Protein AF-A0A2I1YZ61-F1 (afdb_monomer)

Structure (mmCIF, N/CA/C/O backbone):
data_AF-A0A2I1YZ61-F1
#
_entry.id   AF-A0A2I1YZ61-F1
#
loop_
_atom_site.group_PDB
_atom_site.id
_atom_site.type_symbol
_atom_site.label_atom_id
_atom_site.label_alt_id
_atom_site.label_comp_id
_atom_site.label_asym_id
_atom_site.label_entity_id
_atom_site.label_seq_id
_atom_site.pdbx_PDB_ins_code
_atom_site.Cartn_x
_atom_site.Cartn_y
_atom_site.Cartn_z
_atom_site.occupancy
_atom_site.B_iso_or_equiv
_atom_site.auth_seq_id
_atom_site.auth_comp_id
_atom_site.auth_asym_id
_atom_site.auth_atom_id
_atom_site.pdbx_PDB_model_num
ATOM 1 N N . MET A 1 1 ? -13.707 -15.745 -10.674 1.00 36.81 1 MET A N 1
ATOM 2 C CA . MET A 1 1 ? -13.174 -14.364 -10.614 1.00 36.81 1 MET A CA 1
ATOM 3 C C . MET A 1 1 ? -12.649 -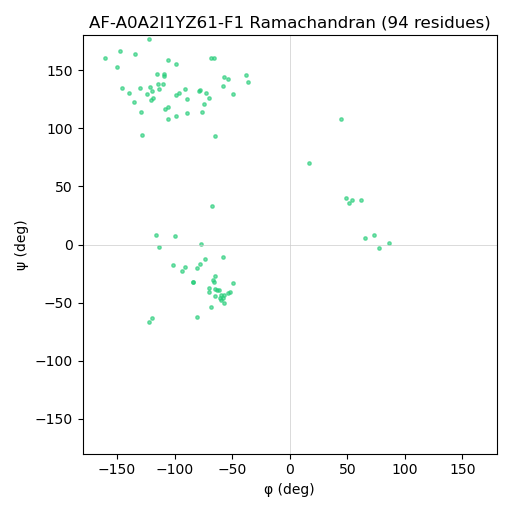14.144 -9.202 1.00 36.81 1 MET A C 1
ATOM 5 O O . MET A 1 1 ? -13.437 -14.191 -8.273 1.00 36.81 1 MET A O 1
ATOM 9 N N . GLY A 1 2 ? -11.322 -14.086 -9.044 1.00 36.69 2 GLY A N 1
ATOM 10 C CA . GLY A 1 2 ? -10.636 -14.290 -7.764 1.00 36.69 2 GLY A CA 1
ATOM 11 C C . GLY A 1 2 ? -10.786 -13.138 -6.774 1.00 36.69 2 GLY A C 1
ATOM 12 O O . GLY A 1 2 ? -10.556 -11.978 -7.120 1.00 36.69 2 GLY A O 1
ATOM 13 N N . TYR A 1 3 ? -11.167 -13.492 -5.550 1.00 38.34 3 TYR A N 1
ATOM 14 C CA . TYR A 1 3 ? -11.028 -12.664 -4.359 1.00 38.34 3 TYR A CA 1
ATOM 15 C C . TYR A 1 3 ? -9.556 -12.289 -4.175 1.00 38.34 3 TYR A C 1
ATOM 17 O O . TYR A 1 3 ? -8.670 -13.094 -4.463 1.00 38.34 3 TYR A O 1
ATOM 25 N N . THR A 1 4 ? -9.286 -11.074 -3.704 1.00 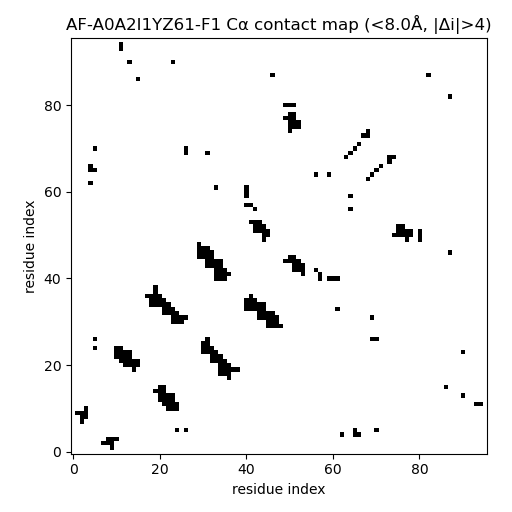57.44 4 THR A N 1
ATOM 26 C CA . THR A 1 4 ? -7.924 -10.722 -3.288 1.00 57.44 4 THR A CA 1
ATOM 27 C C . THR A 1 4 ? -7.527 -11.535 -2.075 1.00 57.44 4 THR A C 1
ATOM 29 O O . THR A 1 4 ? -8.373 -12.020 -1.322 1.00 57.44 4 THR A O 1
ATOM 32 N N . GLU A 1 5 ? -6.227 -11.623 -1.832 1.00 54.22 5 GLU A N 1
ATOM 33 C CA . GLU A 1 5 ? -5.671 -12.269 -0.647 1.00 54.22 5 GLU A CA 1
ATOM 34 C C . GLU A 1 5 ? -6.168 -11.642 0.674 1.00 54.22 5 GLU A C 1
ATOM 36 O O . GLU A 1 5 ? -6.003 -12.261 1.723 1.00 54.22 5 GLU A O 1
ATOM 41 N N . LEU A 1 6 ? -6.842 -10.481 0.633 1.00 60.47 6 LEU A N 1
ATOM 42 C CA . LEU A 1 6 ? -7.505 -9.794 1.753 1.00 60.47 6 LEU A CA 1
ATOM 43 C C . LEU A 1 6 ? -9.033 -10.001 1.833 1.00 60.47 6 LEU A C 1
ATOM 45 O O . LEU A 1 6 ? -9.698 -9.356 2.638 1.00 60.47 6 LEU A O 1
ATOM 49 N N . GLY A 1 7 ? -9.624 -10.878 1.019 1.00 54.28 7 GLY A N 1
ATOM 50 C CA . GLY A 1 7 ? -11.051 -11.220 1.119 1.00 54.28 7 GLY A CA 1
ATOM 51 C C . GLY A 1 7 ? -12.031 -10.140 0.630 1.00 54.28 7 GLY A C 1
ATOM 52 O O . GLY A 1 7 ? -13.239 -10.303 0.793 1.00 54.28 7 GLY A O 1
ATOM 53 N N . ARG A 1 8 ? -11.553 -9.056 -0.001 1.00 55.62 8 ARG A N 1
ATOM 54 C CA . ARG A 1 8 ? -12.378 -8.005 -0.641 1.00 55.62 8 ARG A CA 1
ATOM 55 C C . ARG A 1 8 ? -12.048 -7.826 -2.132 1.00 55.62 8 ARG A C 1
ATOM 57 O O . ARG A 1 8 ? -11.185 -8.533 -2.660 1.00 55.62 8 ARG A O 1
ATOM 64 N N . LYS A 1 9 ? -12.794 -6.929 -2.811 1.00 56.62 9 LYS A N 1
ATOM 65 C CA . LYS A 1 9 ? -12.613 -6.492 -4.218 1.00 56.62 9 LYS A CA 1
ATOM 66 C C . LYS A 1 9 ? -11.122 -6.374 -4.575 1.00 56.62 9 LYS A C 1
ATOM 68 O O . LYS A 1 9 ? -10.318 -6.034 -3.714 1.00 56.62 9 LYS A O 1
ATOM 73 N N . ARG A 1 10 ? -10.788 -6.684 -5.837 1.00 67.31 10 ARG A N 1
ATOM 74 C CA . ARG A 1 10 ? -9.445 -6.547 -6.446 1.00 67.31 10 ARG A CA 1
ATOM 75 C C . ARG A 1 10 ? -8.718 -5.299 -5.922 1.00 67.31 10 ARG A C 1
ATOM 77 O O . ARG A 1 10 ? -9.407 -4.288 -5.772 1.00 67.31 10 ARG A O 1
ATOM 84 N N . PRO A 1 11 ? -7.393 -5.345 -5.649 1.00 74.19 11 PRO A N 1
ATOM 85 C CA . PRO A 1 11 ? -6.679 -4.125 -5.302 1.00 74.19 11 PRO A CA 1
ATOM 86 C C . PRO A 1 11 ? -6.929 -3.082 -6.381 1.00 74.19 11 PRO A C 1
ATOM 88 O O . PRO A 1 11 ? -7.025 -3.418 -7.566 1.00 74.19 11 PRO A O 1
ATOM 91 N N . ILE A 1 12 ? -7.055 -1.831 -5.960 1.00 82.19 12 ILE A N 1
ATOM 92 C CA . ILE A 1 12 ? -7.119 -0.720 -6.899 1.00 82.19 12 ILE A CA 1
ATOM 93 C C . ILE A 1 12 ? -5.698 -0.523 -7.414 1.00 82.19 12 ILE A C 1
ATOM 95 O O . ILE A 1 12 ? -4.780 -0.311 -6.626 1.00 82.19 12 ILE A O 1
ATOM 99 N N . GLU A 1 13 ? -5.514 -0.632 -8.723 1.00 87.00 13 GLU A N 1
ATOM 100 C CA . GLU A 1 13 ? -4.238 -0.330 -9.359 1.00 87.00 13 GLU A CA 1
ATOM 101 C C . GLU A 1 13 ? -4.211 1.153 -9.741 1.00 87.00 13 GLU A C 1
ATOM 103 O O . GLU A 1 13 ? -5.115 1.635 -10.425 1.00 87.00 13 GLU A O 1
ATOM 108 N N . LEU A 1 14 ? -3.189 1.878 -9.288 1.00 84.19 14 LEU A N 1
ATOM 109 C CA . LEU A 1 14 ? -2.957 3.280 -9.634 1.00 84.19 14 LEU A CA 1
ATOM 110 C C . LEU A 1 14 ? -1.612 3.426 -10.328 1.00 84.19 14 LEU A C 1
ATOM 112 O O . LEU A 1 14 ? -0.607 2.947 -9.817 1.00 84.19 14 LEU A O 1
ATOM 116 N N . GLN A 1 15 ? -1.584 4.138 -11.448 1.00 81.69 15 GLN A N 1
ATOM 117 C CA . GLN A 1 15 ? -0.345 4.535 -12.117 1.00 81.69 15 GLN A CA 1
ATOM 118 C C . GLN A 1 15 ? 0.032 5.956 -11.689 1.00 81.69 15 GLN A C 1
ATOM 120 O O . GLN A 1 15 ? -0.810 6.866 -11.723 1.00 81.69 15 GLN A O 1
ATOM 125 N N . ILE A 1 16 ? 1.285 6.148 -11.277 1.00 78.00 16 ILE A N 1
ATOM 126 C CA . ILE A 1 16 ? 1.824 7.455 -10.885 1.00 78.00 16 ILE A CA 1
ATOM 127 C C . ILE A 1 16 ? 3.207 7.669 -11.509 1.00 78.00 16 ILE A C 1
ATOM 129 O O . ILE A 1 16 ? 3.851 6.717 -11.918 1.00 78.00 16 ILE A O 1
ATOM 133 N N . ASP A 1 17 ? 3.701 8.904 -11.535 1.00 77.88 17 ASP A N 1
ATOM 134 C CA . ASP A 1 17 ? 4.940 9.226 -12.263 1.00 77.88 17 ASP A CA 1
ATOM 135 C C . ASP A 1 17 ? 6.199 8.549 -11.688 1.00 77.88 17 ASP A C 1
ATOM 137 O O . ASP A 1 17 ? 7.163 8.309 -12.409 1.00 77.88 17 ASP A O 1
ATOM 141 N N . TYR A 1 18 ? 6.206 8.241 -10.385 1.00 77.75 18 TYR A N 1
ATOM 142 C CA . TYR A 1 18 ? 7.373 7.680 -9.690 1.00 77.75 18 TYR A CA 1
ATOM 143 C C . TYR A 1 18 ? 7.385 6.140 -9.610 1.00 77.75 18 TYR A C 1
ATOM 145 O O . TYR A 1 18 ? 8.449 5.541 -9.446 1.00 77.75 18 TYR A O 1
ATOM 153 N N . TYR A 1 19 ? 6.218 5.501 -9.724 1.00 84.56 19 TYR A N 1
ATOM 154 C CA . TYR A 1 19 ? 6.039 4.050 -9.617 1.00 84.56 19 TYR A CA 1
ATOM 155 C C . TYR A 1 19 ? 5.232 3.549 -10.807 1.00 84.56 19 TYR A C 1
ATOM 157 O O . TYR A 1 19 ? 4.168 4.099 -11.088 1.00 84.56 19 TYR A O 1
ATOM 165 N N . ASP A 1 20 ? 5.668 2.448 -11.422 1.00 88.00 20 ASP A N 1
ATOM 166 C CA . ASP A 1 20 ? 4.949 1.810 -12.534 1.00 88.00 20 ASP A CA 1
ATOM 167 C C . ASP A 1 20 ? 3.484 1.564 -12.165 1.00 88.00 20 ASP A C 1
ATOM 169 O O . ASP A 1 20 ? 2.573 1.765 -12.971 1.00 88.00 20 ASP A O 1
ATOM 173 N N . LYS A 1 21 ? 3.265 1.135 -10.915 1.00 89.44 21 LYS A N 1
ATOM 174 C CA . LYS A 1 21 ? 1.945 1.042 -10.305 1.00 89.44 21 LYS A CA 1
ATOM 175 C C . LYS A 1 21 ? 1.994 0.981 -8.786 1.00 89.44 21 LYS A C 1
ATOM 177 O O . LYS A 1 21 ? 2.979 0.559 -8.187 1.00 89.44 21 LYS A O 1
ATOM 182 N N . ILE A 1 22 ? 0.866 1.299 -8.169 1.00 89.56 22 ILE A N 1
ATOM 183 C CA . ILE A 1 22 ? 0.578 1.058 -6.761 1.00 89.56 22 ILE A CA 1
ATOM 184 C C . ILE A 1 22 ? -0.651 0.160 -6.685 1.00 89.56 22 ILE A C 1
ATOM 186 O O . ILE A 1 22 ? -1.706 0.502 -7.219 1.00 89.56 22 ILE A O 1
ATOM 190 N N . LEU A 1 23 ? -0.527 -0.977 -6.004 1.00 90.19 23 LEU A N 1
ATOM 191 C CA . LEU A 1 23 ? -1.668 -1.798 -5.618 1.00 90.19 23 LEU A CA 1
ATOM 192 C C . LEU A 1 23 ? -2.168 -1.341 -4.256 1.00 90.19 23 LEU A C 1
ATOM 194 O O . LEU A 1 23 ? -1.482 -1.496 -3.245 1.00 90.19 23 LEU A O 1
ATOM 198 N N . VAL A 1 24 ? -3.370 -0.786 -4.239 1.00 87.44 24 VAL A N 1
ATOM 199 C CA . VAL A 1 24 ? -3.972 -0.213 -3.046 1.00 87.44 24 VAL A CA 1
ATOM 200 C C . VAL A 1 24 ? -4.947 -1.198 -2.418 1.00 87.44 24 VAL A C 1
ATOM 202 O O . VAL A 1 24 ? -5.854 -1.726 -3.070 1.00 87.44 24 VAL A O 1
ATOM 205 N N . TYR A 1 25 ? -4.757 -1.421 -1.124 1.00 85.56 25 TYR A N 1
ATOM 206 C CA . TYR A 1 25 ? -5.512 -2.342 -0.295 1.00 85.56 25 TYR A CA 1
ATOM 207 C C . TYR A 1 25 ? -6.156 -1.596 0.867 1.00 85.56 25 TYR A C 1
ATOM 209 O O . TYR A 1 25 ? -5.503 -0.813 1.551 1.00 85.56 25 TYR A O 1
ATOM 217 N N . GLN A 1 26 ? -7.424 -1.896 1.139 1.00 84.88 26 GLN A N 1
ATOM 218 C CA . GLN A 1 26 ? -8.094 -1.445 2.352 1.00 84.88 26 GLN A CA 1
ATOM 219 C C . GLN A 1 26 ? -8.289 -2.636 3.291 1.00 84.88 26 GLN A C 1
ATOM 221 O O . GLN A 1 26 ? -9.010 -3.581 2.959 1.00 84.88 26 GLN A O 1
ATOM 226 N N . HIS A 1 27 ? -7.667 -2.588 4.467 1.00 85.06 27 HIS A N 1
ATOM 227 C CA . HIS A 1 27 ? -7.743 -3.654 5.468 1.00 85.06 27 HIS A CA 1
ATOM 228 C C . HIS A 1 27 ? -7.982 -3.064 6.852 1.00 85.06 27 HIS A C 1
ATOM 230 O O . HIS A 1 27 ? -7.219 -2.220 7.303 1.00 85.06 27 HIS A O 1
ATOM 236 N N . GLN A 1 28 ? -9.067 -3.487 7.509 1.00 84.94 28 GLN A N 1
ATOM 237 C CA . GLN A 1 28 ? -9.435 -3.067 8.873 1.00 84.94 28 GLN A CA 1
ATOM 238 C C . GLN A 1 28 ? -9.396 -1.542 9.119 1.00 84.94 28 GLN A C 1
ATOM 240 O O . GLN A 1 28 ? -9.004 -1.079 10.182 1.00 84.94 28 GLN A O 1
ATOM 245 N N . GLY A 1 29 ? -9.846 -0.755 8.135 1.00 84.12 29 GLY A N 1
ATOM 246 C CA . GLY A 1 29 ? -9.895 0.710 8.231 1.00 84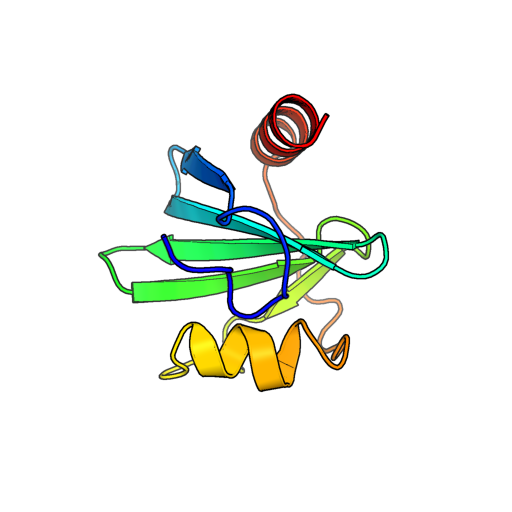.12 29 GLY A CA 1
ATOM 247 C C . GLY A 1 29 ? -8.600 1.418 7.830 1.00 84.12 29 GLY A C 1
ATOM 248 O O . GLY A 1 29 ? -8.558 2.643 7.843 1.00 84.12 29 GLY A O 1
ATOM 249 N N . GLU A 1 30 ? -7.575 0.672 7.421 1.00 87.06 30 GLU A N 1
ATOM 250 C CA . GLU A 1 30 ? -6.304 1.224 6.967 1.00 87.06 30 GLU A CA 1
ATOM 251 C C . GLU A 1 30 ? -6.106 1.065 5.469 1.00 87.06 30 GLU A C 1
ATOM 253 O O . GLU A 1 30 ? -6.535 0.077 4.865 1.00 87.06 30 GLU A O 1
ATOM 258 N N . ILE A 1 31 ? -5.426 2.049 4.889 1.00 87.62 31 ILE A N 1
ATOM 259 C CA . ILE A 1 31 ? -5.101 2.105 3.472 1.00 87.62 31 ILE A CA 1
ATOM 260 C C . ILE A 1 31 ? -3.621 1.781 3.306 1.00 87.62 31 ILE A C 1
ATOM 262 O O . ILE A 1 31 ? -2.750 2.506 3.788 1.00 87.62 31 ILE A O 1
ATOM 266 N N . TRP A 1 32 ? -3.357 0.701 2.585 1.00 88.88 32 TRP A N 1
ATOM 267 C CA . TRP A 1 32 ? -2.025 0.202 2.292 1.00 88.88 32 TRP A CA 1
ATOM 268 C C . TRP A 1 32 ? -1.748 0.303 0.795 1.00 88.88 32 TRP A C 1
ATOM 270 O O . TRP A 1 32 ? -2.619 -0.018 -0.009 1.00 88.88 32 TRP A O 1
ATOM 280 N N . GLY A 1 33 ? -0.546 0.719 0.411 1.00 89.38 33 GLY A N 1
ATOM 281 C CA . GLY A 1 33 ? -0.088 0.726 -0.978 1.00 89.38 33 GLY A CA 1
ATOM 282 C C . GLY A 1 33 ? 1.128 -0.159 -1.140 1.00 89.38 33 GLY A C 1
ATOM 283 O O . GLY A 1 33 ? 2.108 0.036 -0.436 1.00 89.38 33 GLY A O 1
ATOM 284 N N . VAL A 1 34 ? 1.079 -1.110 -2.066 1.00 90.25 34 VAL A N 1
ATOM 285 C CA . VAL A 1 34 ? 2.254 -1.868 -2.508 1.00 90.25 34 VAL A CA 1
ATOM 286 C C . VAL A 1 34 ? 2.737 -1.238 -3.809 1.00 90.25 34 VAL A C 1
ATOM 288 O O . VAL A 1 34 ? 2.037 -1.310 -4.822 1.00 90.25 34 VAL A O 1
ATOM 291 N N . CYS A 1 35 ? 3.889 -0.580 -3.766 1.00 89.25 35 CYS A N 1
ATOM 292 C CA . CYS A 1 35 ? 4.461 0.171 -4.875 1.00 89.25 35 CYS A CA 1
ATOM 293 C C . CYS A 1 35 ? 5.386 -0.713 -5.707 1.00 89.25 35 CYS A C 1
ATOM 295 O O . CYS A 1 35 ? 6.242 -1.412 -5.166 1.00 89.25 35 CYS A O 1
ATOM 297 N N . TYR A 1 36 ? 5.230 -0.642 -7.025 1.00 89.31 36 TYR A N 1
ATOM 298 C CA . TYR A 1 36 ? 6.055 -1.357 -7.985 1.00 89.31 36 TYR A CA 1
ATOM 299 C C . TYR A 1 36 ? 6.945 -0.391 -8.763 1.00 89.31 36 TYR A C 1
ATOM 301 O O . TYR A 1 36 ? 6.482 0.664 -9.205 1.00 89.31 36 TYR A O 1
ATOM 309 N N . LYS A 1 37 ? 8.203 -0.778 -8.969 1.00 88.19 37 LYS A N 1
ATOM 310 C CA . LYS A 1 37 ? 9.173 -0.058 -9.794 1.00 88.19 37 LYS A CA 1
ATOM 311 C C . LYS A 1 37 ? 10.000 -1.054 -10.599 1.00 88.19 37 LYS A C 1
ATOM 313 O O . LYS A 1 37 ? 10.517 -2.018 -10.047 1.00 88.19 37 LYS A O 1
ATOM 318 N N . HIS A 1 38 ? 10.110 -0.822 -11.901 1.00 88.19 38 HIS A N 1
ATOM 319 C CA . HIS A 1 38 ? 10.709 -1.747 -12.863 1.00 88.19 38 HIS A CA 1
ATOM 320 C C . HIS A 1 38 ? 10.131 -3.175 -12.794 1.00 88.19 38 HIS A C 1
ATOM 322 O O . HIS A 1 38 ? 10.845 -4.156 -12.983 1.00 88.19 38 HIS A O 1
ATOM 328 N N . GLY A 1 39 ? 8.828 -3.299 -12.522 1.00 84.06 39 GLY A N 1
ATOM 329 C CA . GLY A 1 39 ? 8.139 -4.592 -12.409 1.00 84.06 39 GLY A CA 1
ATOM 330 C C . GLY A 1 39 ? 8.354 -5.351 -11.091 1.00 84.06 39 GLY A C 1
ATOM 331 O O . GLY A 1 39 ? 7.713 -6.384 -10.885 1.00 84.06 39 GLY A O 1
ATOM 332 N N . GLU A 1 40 ? 9.173 -4.830 -10.180 1.00 87.19 40 GLU A N 1
ATOM 333 C CA . GLU A 1 40 ? 9.431 -5.407 -8.859 1.00 87.19 40 GLU A CA 1
ATOM 334 C C . GLU A 1 40 ? 8.738 -4.602 -7.764 1.00 87.19 40 GLU A C 1
ATOM 336 O O . GLU A 1 40 ? 8.374 -3.443 -7.969 1.00 87.19 40 GLU A O 1
ATOM 341 N N . ILE A 1 41 ? 8.520 -5.219 -6.601 1.00 88.62 41 ILE A N 1
ATOM 342 C CA . ILE A 1 41 ? 7.995 -4.496 -5.444 1.00 88.62 41 ILE A CA 1
ATOM 343 C C . ILE A 1 41 ? 9.135 -3.673 -4.870 1.00 88.62 41 ILE A C 1
ATOM 345 O O . ILE A 1 41 ? 10.100 -4.225 -4.355 1.00 88.62 41 ILE A O 1
ATOM 349 N N . ASP A 1 42 ? 8.994 -2.357 -4.956 1.00 88.00 42 ASP A N 1
ATOM 350 C CA . ASP A 1 42 ? 9.950 -1.442 -4.359 1.00 88.00 42 ASP A CA 1
ATOM 351 C C . ASP A 1 42 ? 9.644 -1.327 -2.868 1.00 88.00 42 ASP A C 1
ATOM 353 O O . ASP A 1 42 ? 10.423 -1.769 -2.035 1.00 88.00 42 ASP A O 1
ATOM 357 N N . CYS A 1 43 ? 8.462 -0.825 -2.508 1.00 87.62 43 CYS A N 1
ATOM 358 C CA . CYS A 1 43 ? 8.110 -0.532 -1.121 1.00 87.62 43 CYS A CA 1
ATOM 359 C C . CYS A 1 43 ? 6.622 -0.742 -0.813 1.00 87.62 43 CYS A C 1
ATOM 361 O O . CYS A 1 43 ? 5.776 -0.869 -1.701 1.00 87.62 43 CYS A O 1
ATOM 363 N N . VAL A 1 44 ? 6.289 -0.758 0.477 1.00 88.38 44 VAL A N 1
ATOM 364 C CA . VAL A 1 44 ? 4.916 -0.814 0.987 1.00 88.38 44 VAL A CA 1
ATOM 365 C C . VAL A 1 44 ? 4.675 0.371 1.911 1.00 88.38 44 VAL A C 1
ATOM 367 O O . VAL A 1 44 ? 5.438 0.601 2.847 1.00 88.38 44 VAL A O 1
ATOM 370 N N . TYR A 1 45 ? 3.592 1.103 1.675 1.00 86.88 45 TYR A N 1
ATOM 371 C CA . TYR A 1 45 ? 3.151 2.223 2.501 1.00 86.88 45 TYR A CA 1
ATOM 372 C C . TYR A 1 45 ? 1.893 1.874 3.281 1.00 86.88 45 TYR A C 1
ATOM 374 O O . TYR A 1 45 ? 0.986 1.224 2.758 1.00 86.88 45 TYR A O 1
ATOM 382 N N . ASN A 1 46 ? 1.798 2.404 4.497 1.00 87.94 46 ASN A N 1
ATOM 383 C CA . ASN A 1 46 ? 0.528 2.621 5.171 1.00 87.94 46 ASN A CA 1
ATOM 384 C C . ASN A 1 46 ? 0.197 4.115 5.147 1.00 87.94 46 ASN A C 1
ATOM 386 O O . ASN A 1 46 ? 0.803 4.909 5.869 1.00 87.94 46 ASN A O 1
ATOM 390 N N . TYR A 1 47 ? -0.789 4.503 4.347 1.00 82.94 47 TYR A N 1
ATOM 391 C CA . TYR A 1 47 ? -1.174 5.906 4.208 1.00 82.94 47 TYR A CA 1
ATOM 392 C C . TYR A 1 47 ? -2.019 6.424 5.376 1.00 82.94 47 TYR A C 1
ATOM 394 O O . TYR A 1 47 ? -2.160 7.627 5.543 1.00 82.94 47 TYR A O 1
ATOM 402 N N . THR A 1 48 ? -2.603 5.539 6.184 1.00 84.00 48 THR A N 1
ATOM 403 C CA . THR A 1 48 ? -3.421 5.929 7.343 1.00 84.00 48 THR A CA 1
ATOM 404 C C . THR A 1 48 ? -2.571 6.218 8.579 1.00 84.00 48 THR A C 1
ATOM 406 O O . THR A 1 48 ? -2.954 7.030 9.419 1.00 84.00 48 THR A O 1
ATOM 409 N N . LYS A 1 49 ? -1.447 5.513 8.725 1.00 82.75 49 LYS A N 1
ATOM 410 C CA . LYS A 1 49 ? -0.574 5.557 9.908 1.00 82.75 49 LYS A CA 1
ATOM 411 C C . LYS A 1 49 ? 0.798 6.157 9.641 1.00 82.75 49 LYS A C 1
ATOM 413 O O . LYS A 1 49 ? 1.567 6.333 10.577 1.00 82.75 49 LYS A O 1
ATOM 418 N N . ASN A 1 50 ? 1.056 6.527 8.395 1.00 77.19 50 ASN A N 1
ATOM 419 C CA . ASN A 1 50 ? 2.315 7.078 7.933 1.00 77.19 50 ASN A CA 1
ATOM 420 C C . ASN A 1 50 ? 3.508 6.111 8.089 1.00 77.19 50 ASN A C 1
ATOM 422 O O . ASN A 1 50 ? 4.612 6.540 8.415 1.00 77.19 50 ASN A O 1
ATOM 426 N N . ASP A 1 51 ? 3.284 4.811 7.849 1.00 81.44 51 ASP A N 1
ATOM 427 C CA . ASP A 1 51 ? 4.326 3.772 7.935 1.00 81.44 51 ASP A CA 1
ATOM 428 C C . ASP A 1 51 ? 4.900 3.417 6.555 1.00 81.44 51 ASP A C 1
ATOM 430 O O . ASP A 1 51 ? 4.222 3.555 5.528 1.00 81.44 51 ASP A O 1
ATOM 434 N N . PHE A 1 52 ? 6.135 2.905 6.542 1.00 82.44 52 PHE A N 1
ATOM 435 C CA . PHE A 1 52 ? 6.879 2.590 5.323 1.00 82.44 52 PHE A CA 1
ATOM 436 C C . PHE A 1 52 ? 7.781 1.355 5.475 1.00 82.44 52 PHE A C 1
ATOM 438 O O . PHE A 1 52 ? 8.535 1.231 6.439 1.00 82.44 52 PHE A O 1
ATOM 445 N N . PHE A 1 53 ? 7.754 0.469 4.475 1.00 80.06 53 PHE A N 1
ATOM 446 C CA . PHE A 1 53 ? 8.554 -0.755 4.417 1.00 80.06 53 PHE A CA 1
ATOM 447 C C . PHE A 1 53 ? 9.279 -0.830 3.070 1.00 80.06 53 PHE A C 1
ATOM 449 O O . PHE A 1 53 ? 8.633 -0.971 2.036 1.00 80.06 53 PHE A O 1
ATOM 456 N N . TRP A 1 54 ? 10.611 -0.755 3.080 1.00 73.69 54 TRP A N 1
ATOM 457 C CA . TRP A 1 54 ? 11.451 -0.878 1.878 1.00 73.69 54 TRP A CA 1
ATOM 458 C C . TRP A 1 54 ? 12.455 -2.018 2.030 1.00 73.69 54 TRP A C 1
ATOM 460 O O . TRP A 1 54 ? 12.306 -3.074 1.431 1.00 73.69 54 TRP A O 1
ATOM 470 N N . LEU A 1 55 ? 13.407 -1.874 2.954 1.00 66.38 55 LEU A N 1
ATOM 471 C CA . LEU A 1 55 ? 14.449 -2.883 3.177 1.00 66.38 55 LEU A CA 1
ATOM 472 C C . LEU A 1 55 ? 13.912 -4.209 3.737 1.00 66.38 55 LEU A C 1
ATOM 474 O O . LEU A 1 55 ? 14.467 -5.266 3.463 1.00 66.38 55 LEU A O 1
ATOM 478 N N . GLU A 1 56 ? 12.830 -4.171 4.519 1.00 69.06 56 GLU A N 1
ATOM 479 C CA . GLU A 1 56 ? 12.257 -5.371 5.148 1.00 69.06 56 GLU A CA 1
ATOM 480 C C . GLU A 1 56 ? 11.522 -6.296 4.182 1.00 69.06 56 GLU A C 1
ATOM 482 O O . GLU A 1 56 ? 11.161 -7.406 4.573 1.00 69.06 56 GLU A O 1
ATOM 487 N N . ILE A 1 57 ? 11.259 -5.825 2.962 1.00 75.31 57 ILE A N 1
ATOM 488 C CA . ILE A 1 57 ? 10.459 -6.545 1.972 1.00 75.31 57 ILE A CA 1
ATOM 489 C C . ILE A 1 57 ? 11.240 -6.944 0.728 1.00 75.31 57 ILE A C 1
ATOM 491 O O . ILE A 1 57 ? 10.625 -7.436 -0.218 1.00 75.31 57 ILE A O 1
ATOM 495 N N . SER A 1 58 ? 12.568 -6.767 0.737 1.00 75.88 58 SER A N 1
ATOM 496 C CA . SER A 1 58 ? 13.435 -7.299 -0.317 1.00 75.88 58 SER A CA 1
ATOM 497 C C . SER A 1 58 ? 13.092 -8.769 -0.548 1.00 75.88 58 SER A C 1
ATOM 499 O O . SER A 1 58 ? 12.969 -9.538 0.407 1.00 75.88 58 SER A O 1
ATOM 501 N N . ASP A 1 59 ? 12.874 -9.130 -1.811 1.00 81.31 59 ASP A N 1
ATOM 502 C CA . ASP A 1 59 ? 12.552 -10.489 -2.261 1.00 81.31 59 ASP A CA 1
ATOM 503 C C . ASP A 1 59 ? 11.198 -11.057 -1.786 1.00 81.31 59 ASP A C 1
ATOM 505 O O . ASP A 1 59 ? 10.881 -12.218 -2.060 1.00 81.31 59 ASP A O 1
ATOM 509 N N . MET A 1 60 ? 10.358 -10.267 -1.106 1.00 85.81 60 MET A N 1
ATOM 510 C CA . MET A 1 60 ? 9.027 -10.721 -0.703 1.00 85.81 60 MET A CA 1
ATOM 511 C C . MET A 1 60 ? 8.050 -10.656 -1.875 1.00 85.81 60 MET A C 1
ATOM 513 O O . MET A 1 60 ? 7.876 -9.632 -2.534 1.00 85.81 60 MET A O 1
ATOM 517 N N . SER A 1 61 ? 7.311 -11.743 -2.079 1.00 88.38 61 SER A N 1
ATOM 518 C CA . SER A 1 61 ? 6.175 -11.728 -3.000 1.00 88.38 61 SER A CA 1
ATOM 519 C C . SER A 1 61 ? 5.025 -10.861 -2.467 1.00 88.38 61 SER A C 1
ATOM 521 O O . SER A 1 61 ? 4.876 -10.644 -1.261 1.00 88.38 61 SER A O 1
ATOM 523 N N . LEU A 1 62 ? 4.121 -10.442 -3.360 1.00 87.06 62 LEU A N 1
ATOM 524 C CA . LEU A 1 62 ? 2.897 -9.735 -2.965 1.00 87.06 62 LEU A CA 1
ATOM 525 C C . LEU A 1 62 ? 2.098 -10.516 -1.907 1.00 87.06 62 LEU A C 1
ATOM 527 O O . LEU A 1 62 ? 1.643 -9.941 -0.919 1.00 87.06 62 LEU A O 1
ATOM 531 N N . LYS A 1 63 ? 2.003 -11.839 -2.079 1.00 86.94 63 LYS A N 1
ATOM 532 C CA . LYS A 1 63 ? 1.360 -12.748 -1.125 1.00 86.94 63 LYS A CA 1
ATOM 533 C C . LYS A 1 63 ? 1.977 -12.669 0.256 1.00 86.94 63 LYS A C 1
ATOM 535 O O . LYS A 1 63 ? 1.273 -12.665 1.269 1.00 86.94 63 LYS A O 1
ATOM 540 N N . GLU A 1 64 ? 3.297 -12.621 0.317 1.00 87.75 64 GLU A N 1
ATOM 541 C CA . GLU A 1 64 ? 4.020 -12.521 1.574 1.00 87.75 6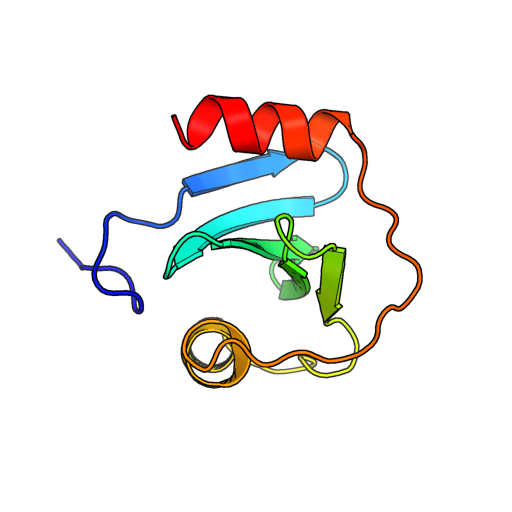4 GLU A CA 1
ATOM 542 C C . GLU A 1 64 ? 3.846 -11.159 2.226 1.00 87.75 64 GLU A C 1
ATOM 544 O O . GLU A 1 64 ? 3.604 -11.112 3.425 1.00 87.75 64 GLU A O 1
ATOM 549 N N . ILE A 1 65 ? 3.864 -10.067 1.465 1.00 87.81 65 ILE A N 1
ATOM 550 C CA . ILE A 1 65 ? 3.563 -8.730 1.994 1.00 87.81 65 ILE A CA 1
ATOM 551 C C . ILE A 1 65 ? 2.151 -8.688 2.572 1.00 87.81 65 ILE A C 1
ATOM 553 O O . ILE A 1 65 ? 1.945 -8.263 3.712 1.00 87.81 65 ILE A O 1
ATOM 557 N N . VAL A 1 66 ? 1.167 -9.191 1.825 1.00 84.88 66 VAL A N 1
ATOM 558 C CA . VAL A 1 66 ? -0.219 -9.221 2.289 1.00 84.88 66 VAL A CA 1
ATOM 559 C C . VAL A 1 66 ? -0.339 -10.042 3.575 1.00 84.88 66 VAL A C 1
ATOM 561 O O . VAL A 1 66 ? -1.018 -9.623 4.509 1.00 84.88 66 VAL A O 1
ATOM 564 N N . THR A 1 67 ? 0.316 -11.200 3.658 1.00 86.12 67 THR A N 1
ATOM 565 C CA . THR A 1 67 ? 0.160 -12.127 4.793 1.00 86.12 67 THR A CA 1
ATOM 566 C C . THR A 1 67 ? 1.032 -11.815 6.004 1.00 86.12 67 THR A C 1
ATOM 568 O O . THR A 1 67 ? 0.593 -12.081 7.120 1.00 86.12 67 THR A O 1
ATOM 571 N N . LYS A 1 68 ? 2.230 -11.258 5.814 1.00 86.62 68 LYS A N 1
ATOM 572 C CA . LYS A 1 68 ? 3.211 -10.990 6.879 1.00 86.62 68 LYS A CA 1
ATOM 573 C C . LYS A 1 68 ? 3.231 -9.525 7.325 1.00 86.62 68 LYS A C 1
ATOM 575 O O . LYS A 1 68 ? 3.743 -9.251 8.407 1.00 86.62 68 LYS A O 1
ATOM 580 N N . ILE A 1 69 ? 2.679 -8.600 6.533 1.00 86.00 69 ILE A N 1
ATOM 581 C CA . ILE A 1 69 ? 2.676 -7.159 6.842 1.00 86.00 69 ILE A CA 1
ATOM 582 C C . ILE A 1 69 ? 1.251 -6.628 6.950 1.00 86.00 69 ILE A C 1
ATOM 584 O O . ILE A 1 69 ? 0.834 -6.245 8.040 1.00 86.00 69 ILE A O 1
ATOM 588 N N . ILE A 1 70 ? 0.477 -6.667 5.861 1.00 85.62 70 ILE A N 1
ATOM 589 C CA . ILE A 1 70 ? -0.836 -6.001 5.809 1.00 85.62 70 ILE A CA 1
ATOM 590 C C . ILE A 1 70 ? -1.852 -6.692 6.730 1.00 85.62 70 ILE A C 1
ATOM 592 O O . ILE A 1 70 ? -2.444 -6.045 7.588 1.00 85.62 70 ILE A O 1
ATOM 596 N N . LYS A 1 71 ? -2.048 -8.013 6.600 1.00 85.00 71 LYS A N 1
ATOM 597 C CA . LYS A 1 71 ? -2.987 -8.782 7.439 1.00 85.00 71 LYS A CA 1
ATOM 598 C C . LYS A 1 71 ? -2.712 -8.677 8.941 1.00 85.00 71 LYS A C 1
ATOM 600 O O . LYS A 1 71 ? -3.671 -8.411 9.665 1.00 85.00 71 LYS A O 1
ATOM 605 N N . PRO A 1 72 ? -1.471 -8.902 9.418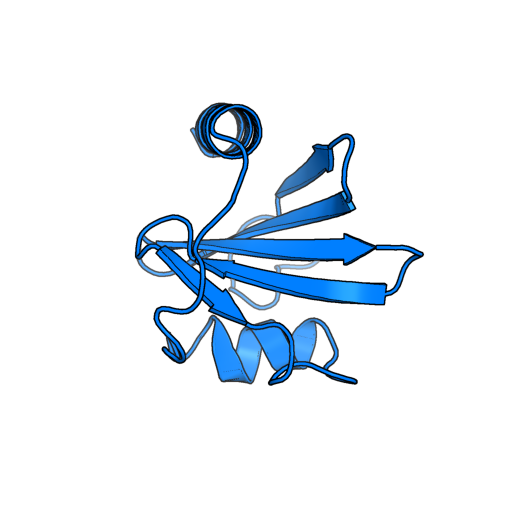 1.00 85.75 72 PRO A N 1
ATOM 606 C CA . PRO A 1 72 ? -1.146 -8.778 10.834 1.00 85.75 72 PRO A CA 1
ATOM 607 C C . PRO A 1 72 ? -0.998 -7.321 11.277 1.00 85.75 72 PRO A C 1
ATOM 609 O O . PRO A 1 72 ? -0.708 -7.093 12.447 1.00 85.75 72 PRO A O 1
ATOM 612 N N . LEU A 1 73 ? -1.178 -6.349 10.370 1.00 83.62 73 LEU A N 1
ATOM 613 C CA . LEU A 1 73 ? -0.996 -4.926 10.641 1.00 83.62 73 LEU A CA 1
ATOM 614 C C . LEU A 1 73 ? 0.395 -4.631 11.233 1.00 83.62 73 LEU A C 1
ATOM 616 O O . LEU A 1 73 ? 0.525 -3.813 12.150 1.00 83.62 73 LEU A O 1
ATOM 620 N N . LYS A 1 74 ? 1.427 -5.331 10.729 1.00 79.69 74 LYS A N 1
ATOM 621 C CA . LYS A 1 74 ? 2.810 -5.185 11.200 1.00 79.69 74 LYS A CA 1
ATOM 622 C C . LYS A 1 74 ? 3.222 -3.728 11.024 1.00 79.69 74 LYS A C 1
ATOM 624 O O . LYS A 1 74 ? 2.953 -3.130 9.988 1.00 79.69 74 LYS A O 1
ATOM 629 N N . ARG A 1 75 ? 3.888 -3.179 12.035 1.00 72.81 75 ARG A N 1
ATOM 630 C CA . ARG A 1 75 ? 4.471 -1.836 12.038 1.00 72.81 75 ARG A CA 1
ATOM 631 C C . ARG A 1 75 ? 5.970 -1.985 12.101 1.00 72.81 75 ARG A C 1
ATOM 633 O O . ARG A 1 75 ? 6.441 -2.769 12.916 1.00 72.81 75 ARG A O 1
ATOM 640 N N . ASN A 1 76 ? 6.693 -1.253 11.272 1.00 62.69 76 ASN A N 1
ATOM 641 C CA . ASN A 1 76 ? 8.112 -1.029 11.472 1.00 62.69 76 ASN A CA 1
ATOM 642 C C . ASN A 1 76 ? 8.494 0.326 10.893 1.00 62.69 76 ASN A C 1
ATOM 644 O O . ASN A 1 76 ? 7.842 0.806 9.974 1.00 62.69 76 ASN A O 1
ATOM 648 N N . ASN A 1 77 ? 9.547 0.899 11.480 1.00 54.59 77 ASN A N 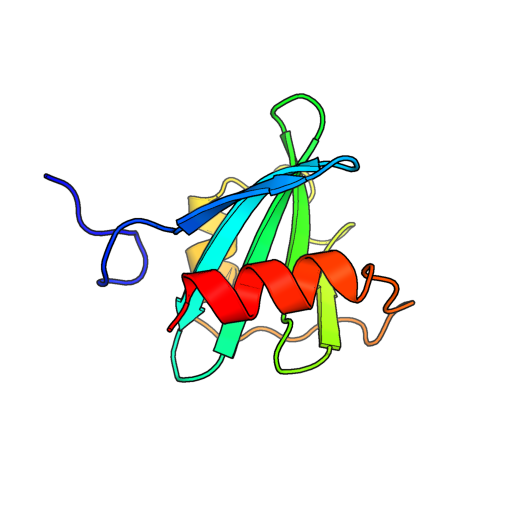1
ATOM 649 C CA . ASN A 1 77 ? 10.192 2.154 11.108 1.00 54.59 77 ASN A CA 1
ATOM 650 C C . ASN A 1 77 ? 9.241 3.321 10.788 1.00 54.59 77 ASN A C 1
ATOM 652 O O . ASN A 1 77 ? 8.727 3.454 9.683 1.00 54.59 77 ASN A O 1
ATOM 656 N N . HIS A 1 78 ? 9.184 4.299 11.696 1.00 53.59 78 HIS A N 1
ATOM 657 C CA . HIS A 1 78 ? 8.701 5.662 11.415 1.00 53.59 78 HIS A CA 1
ATOM 658 C C . HIS A 1 78 ? 9.650 6.442 10.463 1.00 53.59 78 HIS A C 1
ATOM 660 O O . HIS A 1 78 ? 9.883 7.637 10.641 1.00 53.59 78 HIS A O 1
ATOM 666 N N . GLY A 1 79 ? 10.309 5.760 9.521 1.00 50.38 79 GLY A N 1
ATOM 667 C CA . GLY A 1 79 ? 11.384 6.310 8.699 1.00 50.38 79 GLY A CA 1
ATOM 668 C C . GLY A 1 79 ? 10.863 7.193 7.565 1.00 50.38 79 GLY A C 1
ATOM 669 O O . GLY A 1 79 ? 9.945 6.790 6.860 1.00 50.38 79 GLY A O 1
ATOM 670 N N . LEU A 1 80 ? 11.481 8.379 7.422 1.00 51.28 80 LEU A N 1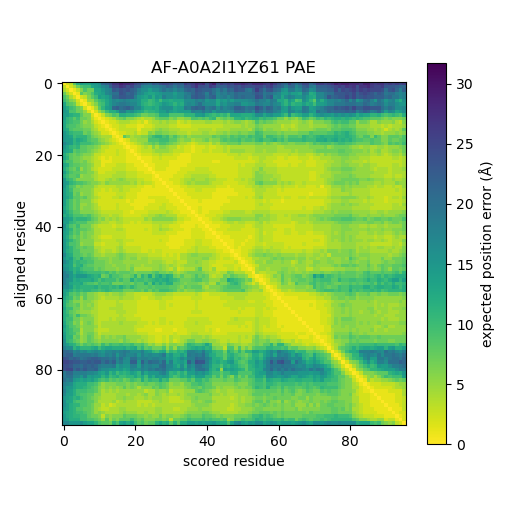
ATOM 671 C CA . LEU A 1 80 ? 11.378 9.377 6.337 1.00 51.28 80 LEU A CA 1
ATOM 672 C C . LEU A 1 80 ? 10.157 9.212 5.424 1.00 51.28 80 LEU A C 1
ATOM 674 O O . LEU A 1 80 ? 10.238 8.857 4.250 1.00 51.28 80 LEU A O 1
ATOM 678 N N . TYR A 1 81 ? 9.010 9.515 6.016 1.00 54.03 81 TYR A N 1
ATOM 679 C CA . TYR A 1 81 ? 7.726 9.580 5.355 1.00 54.03 81 TYR A CA 1
ATOM 680 C C . TYR A 1 81 ? 7.720 10.719 4.324 1.00 54.03 81 TYR A C 1
ATOM 682 O O . TYR A 1 81 ? 7.478 11.876 4.654 1.00 54.03 81 TYR A O 1
ATOM 690 N N . SER A 1 82 ? 8.034 10.396 3.072 1.00 57.94 82 SER A N 1
ATOM 691 C CA . SER A 1 82 ? 7.908 11.303 1.933 1.00 57.94 82 SER A CA 1
ATOM 692 C C . SER A 1 82 ? 7.112 10.586 0.855 1.00 57.94 82 SER A C 1
ATOM 694 O O . SER A 1 82 ? 7.648 9.798 0.076 1.00 57.94 82 SER A O 1
ATOM 696 N N . PHE A 1 83 ? 5.804 10.814 0.845 1.00 68.50 83 PHE A N 1
ATOM 697 C CA . PHE A 1 83 ? 4.973 10.508 -0.307 1.00 68.50 83 PHE A CA 1
ATOM 698 C C . PHE A 1 83 ? 4.421 11.843 -0.8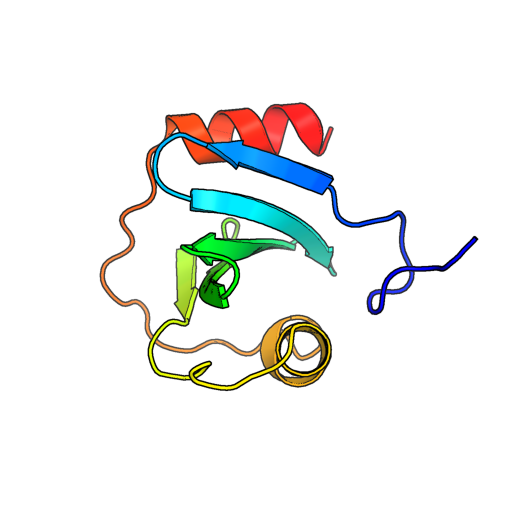27 1.00 68.50 83 PHE A C 1
ATOM 700 O O . PHE A 1 83 ? 4.173 12.770 -0.056 1.00 68.50 83 PHE A O 1
ATOM 707 N N . HIS A 1 84 ? 4.237 11.964 -2.138 1.00 69.12 84 HIS A N 1
ATOM 708 C CA . HIS A 1 84 ? 3.663 13.178 -2.711 1.00 69.12 84 HIS A CA 1
ATOM 709 C C . HIS A 1 84 ? 2.178 13.296 -2.343 1.00 69.12 84 HIS A C 1
ATOM 711 O O . HIS A 1 84 ? 1.406 12.387 -2.646 1.00 69.12 84 HIS A O 1
ATOM 717 N N . GLU A 1 85 ? 1.751 14.421 -1.757 1.00 70.31 85 GLU A N 1
ATOM 718 C CA . GLU A 1 85 ? 0.343 14.684 -1.386 1.00 70.31 85 GLU A CA 1
ATOM 719 C C . GLU A 1 85 ? -0.652 14.408 -2.528 1.00 70.31 85 GLU A C 1
ATOM 721 O O . GLU A 1 85 ? -1.768 13.929 -2.301 1.00 70.31 85 GLU A O 1
ATOM 726 N N . SER A 1 86 ? -0.227 14.637 -3.774 1.00 76.75 86 SER A N 1
ATOM 727 C CA . SER A 1 86 ? -0.995 14.327 -4.981 1.00 76.75 86 SER A CA 1
ATOM 728 C C . SER A 1 86 ? -1.307 12.832 -5.123 1.00 76.75 86 SER A C 1
ATOM 730 O O . SER A 1 86 ? -2.426 12.472 -5.487 1.00 76.75 86 SER A O 1
ATOM 732 N N . THR A 1 87 ? -0.368 11.947 -4.782 1.00 74.94 87 THR A N 1
ATOM 733 C CA . THR A 1 87 ? -0.563 10.491 -4.809 1.00 74.94 87 THR A CA 1
ATOM 734 C C . THR A 1 87 ? -1.620 10.056 -3.799 1.00 74.94 87 THR A C 1
ATOM 736 O O . THR A 1 87 ? -2.504 9.277 -4.146 1.00 74.94 87 THR A O 1
ATOM 739 N N . PHE A 1 88 ? -1.594 10.583 -2.570 1.00 75.81 88 PHE A N 1
ATOM 740 C CA . PHE A 1 88 ? -2.609 10.236 -1.567 1.00 75.81 88 PHE A CA 1
ATOM 741 C C . PHE A 1 88 ? -3.977 10.818 -1.894 1.00 75.81 88 PHE A C 1
ATOM 743 O O . PHE A 1 88 ? -4.974 10.125 -1.731 1.00 75.81 88 PHE A O 1
ATOM 750 N N . SER A 1 89 ? -4.034 12.035 -2.434 1.00 79.75 89 SER A N 1
ATOM 751 C CA . SER A 1 89 ? -5.294 12.620 -2.905 1.00 79.75 89 SER A CA 1
ATOM 752 C C . SER A 1 89 ? -5.948 11.734 -3.973 1.00 79.75 89 SER A C 1
ATOM 754 O O . SER A 1 89 ? -7.119 11.384 -3.843 1.00 79.75 89 SER A O 1
ATOM 756 N N . ARG A 1 90 ? -5.167 11.252 -4.953 1.00 79.94 90 ARG A N 1
ATOM 757 C CA . ARG A 1 90 ? -5.645 10.293 -5.967 1.00 79.94 90 ARG A CA 1
ATOM 758 C C . ARG A 1 90 ? -6.073 8.959 -5.352 1.00 79.94 90 ARG A C 1
ATOM 760 O O . ARG A 1 90 ? -7.084 8.397 -5.755 1.00 79.94 90 ARG A O 1
ATOM 767 N N . ILE A 1 91 ? -5.349 8.454 -4.353 1.00 79.38 91 ILE A N 1
ATOM 768 C CA . ILE A 1 91 ? -5.747 7.245 -3.618 1.00 79.38 91 ILE A CA 1
ATOM 769 C C . ILE A 1 91 ? -7.106 7.443 -2.930 1.00 79.38 91 ILE A C 1
ATOM 771 O O . ILE A 1 91 ? -7.983 6.586 -3.041 1.00 79.38 91 ILE A O 1
ATOM 775 N N . LEU A 1 92 ? -7.306 8.576 -2.253 1.00 78.94 92 LEU A N 1
ATOM 776 C CA . LEU A 1 92 ? -8.559 8.899 -1.570 1.00 78.94 92 LEU A CA 1
ATOM 777 C C . LEU A 1 92 ? -9.733 9.094 -2.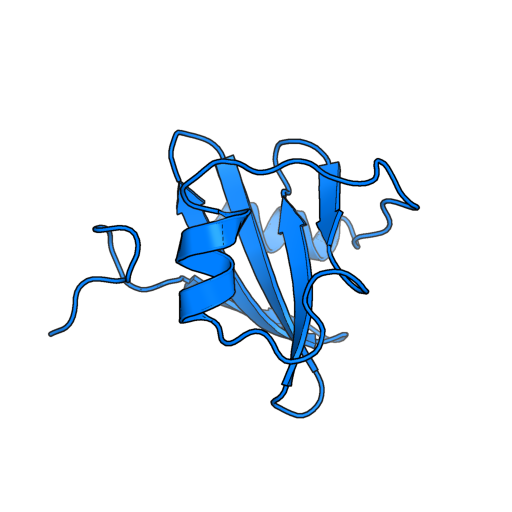537 1.00 78.94 92 LEU A C 1
ATOM 779 O O . LEU A 1 92 ? -10.862 8.768 -2.178 1.00 78.94 92 LEU A O 1
ATOM 783 N N . GLU A 1 93 ? -9.497 9.601 -3.747 1.00 81.25 93 GLU A N 1
ATOM 784 C CA . GLU A 1 93 ? -10.530 9.713 -4.784 1.00 81.25 93 GLU A CA 1
ATOM 785 C C . GLU A 1 93 ? -11.032 8.348 -5.260 1.00 81.25 93 GLU A C 1
ATOM 787 O O . GLU A 1 93 ? -12.230 8.191 -5.486 1.00 81.25 93 GLU A O 1
ATOM 792 N N . VAL A 1 94 ? -10.138 7.362 -5.385 1.00 73.56 94 VAL A N 1
ATOM 793 C CA . VAL A 1 94 ? -10.471 6.053 -5.972 1.00 73.56 94 VAL A CA 1
ATOM 794 C C . VAL A 1 94 ? -10.941 5.030 -4.924 1.00 73.56 94 VAL A C 1
ATOM 796 O O . VAL A 1 94 ? -11.593 4.050 -5.277 1.00 73.56 94 VAL A O 1
ATOM 799 N N . ILE A 1 95 ? -10.649 5.243 -3.635 1.00 70.06 95 ILE A N 1
ATOM 800 C CA . ILE A 1 95 ? -11.129 4.379 -2.535 1.00 70.06 95 ILE A CA 1
ATOM 801 C C . ILE A 1 95 ? -12.577 4.692 -2.102 1.00 70.06 95 ILE A C 1
ATOM 803 O O . ILE A 1 95 ? -13.197 3.835 -1.467 1.00 70.06 95 ILE A O 1
ATOM 807 N N . LYS A 1 96 ? -13.107 5.887 -2.409 1.00 60.06 96 LYS A N 1
ATOM 808 C CA . LYS A 1 96 ? -14.507 6.264 -2.124 1.00 60.06 96 LYS A CA 1
ATOM 809 C C . LYS A 1 96 ? -15.509 5.330 -2.806 1.00 60.06 96 LYS A C 1
ATOM 811 O O . LYS A 1 96 ? -16.512 5.000 -2.134 1.00 60.06 96 LYS A O 1
#

Mean predicted aligned error: 7.13 Å

Secondary structure (DSSP, 8-state):
-PPPTTSSS-PEEE--SSSSEEEEEEETTEEEEEEEETTEEEEEEETTTTEEESGGGTT--HHHHIIIIITTT-----------HHHHHHHHHHH-

Organism: Streptococcus mitis (NCBI:txid28037)

Radius of gyration: 12.35 Å; Cα contacts (8 Å, |Δi|>4): 147; chains: 1; bounding box: 29×29×25 Å

Nearest PDB structures (foldseek):
  7zfr-assembly1_B  TM=3.768E-01  e=2.343E-01  Homo sapiens
  4p57-assembly1_B  TM=3.828E-01  e=3.183E-01  Homo sapiens
  7z50-assembly1_B  TM=3.973E-01  e=7.979E-01  Mus musculus
  1d9k-assembly6_D  TM=3.615E-01  e=1.472E+00  Mus musculus
  8vsp-assembly1_B  TM=3.044E-01  e=2.261E+00  Homo sapiens

pLDDT: mean 77.15, std 13.12, range [36.69, 90.25]

Solvent-accessible surface area (backbone atoms only — not comparable to full-atom values): 5873 Å² total; per-residue (Å²): 136,80,69,32,101,82,76,44,79,65,60,50,77,43,74,53,100,89,27,75,30,28,42,35,43,81,56,98,93,34,42,33,33,44,32,23,45,95,90,38,73,55,36,37,37,29,76,71,77,59,34,46,41,42,83,87,44,68,94,53,50,73,68,48,45,45,61,67,30,60,70,70,62,60,82,60,58,88,55,86,80,77,74,61,70,68,58,53,51,54,49,58,67,73,72,108

Sequence (96 aa):
MGYTELGRKRPIELQIDYYDKILVYQHQGEIWGVCYKHGEIDCVYNYTKNDFFWLEISDMSLKEIVTKIIKPLKRNNHGLYSFHESTFSRILEVIK

Foldseek 3Di:
DDAPLQRDDFFDWDDDPVFNTWRWDDHPNWIKTQTHHPNHGQWIATPVVLAIGGVPCVPPDPNCCCVVPVHVVDGDDNPDRDDDPVVVVVVVVVVD